Protein AF-A0A251UK32-F1 (afdb_monomer_lite)

Foldseek 3Di:
DCLVVVVLVVLVVVLVPDPDADPVSLVSNLVSCVVNVNPVVSVVSVVVVVVVVVVVPD

Structure (mmCIF, N/CA/C/O backbone):
data_AF-A0A251UK32-F1
#
_entry.id   AF-A0A251UK32-F1
#
loop_
_atom_site.group_PDB
_atom_site.id
_atom_site.type_symbol
_atom_site.label_atom_id
_atom_site.label_alt_id
_atom_site.label_comp_id
_atom_site.label_asym_id
_atom_site.label_entity_id
_atom_site.label_seq_id
_atom_site.pdbx_PDB_ins_code
_atom_site.Cartn_x
_atom_site.Cartn_y
_atom_site.Cartn_z
_atom_site.occupancy
_atom_site.B_iso_or_equiv
_atom_site.auth_seq_id
_atom_site.auth_comp_id
_atom_site.auth_asym_id
_atom_site.auth_atom_id
_atom_site.pdbx_PDB_model_num
ATOM 1 N N . MET A 1 1 ? 11.658 2.510 -0.608 1.00 59.41 1 MET A N 1
ATOM 2 C CA . MET A 1 1 ? 12.661 1.891 -1.508 1.00 59.41 1 MET A CA 1
ATOM 3 C C . MET A 1 1 ? 12.077 0.711 -2.269 1.00 59.41 1 MET A C 1
ATOM 5 O O . MET A 1 1 ? 11.960 0.832 -3.473 1.00 59.41 1 MET A O 1
ATOM 9 N N . TYR A 1 2 ? 11.625 -0.361 -1.605 1.00 63.06 2 TYR A N 1
ATOM 10 C CA . TYR A 1 2 ? 11.086 -1.552 -2.289 1.00 63.06 2 TYR A CA 1
ATOM 11 C C . TYR A 1 2 ? 9.939 -1.256 -3.262 1.00 63.06 2 TYR A C 1
ATOM 13 O O . TYR A 1 2 ? 9.968 -1.722 -4.397 1.00 63.06 2 TYR A O 1
ATOM 21 N N . ALA A 1 3 ? 8.987 -0.416 -2.849 1.00 63.72 3 ALA A N 1
ATOM 22 C CA . ALA A 1 3 ? 7.861 -0.046 -3.697 1.00 63.72 3 ALA A CA 1
ATOM 23 C C . ALA A 1 3 ? 8.297 0.769 -4.928 1.00 63.72 3 ALA A C 1
ATOM 25 O O . ALA A 1 3 ? 7.818 0.517 -6.019 1.00 63.72 3 ALA A O 1
ATOM 26 N N . LYS A 1 4 ? 9.277 1.673 -4.781 1.00 63.59 4 LYS A N 1
ATOM 27 C CA . LYS A 1 4 ? 9.819 2.494 -5.881 1.00 63.59 4 LYS A CA 1
ATOM 28 C C . LYS A 1 4 ? 10.665 1.708 -6.893 1.00 63.59 4 LYS A C 1
ATOM 30 O O . LYS A 1 4 ? 10.898 2.204 -7.985 1.00 63.59 4 LYS A O 1
ATOM 35 N N . CYS A 1 5 ? 11.135 0.513 -6.536 1.00 74.75 5 CYS A N 1
ATOM 36 C CA . CYS A 1 5 ? 11.962 -0.338 -7.397 1.00 74.75 5 CYS A CA 1
ATOM 37 C C . CYS A 1 5 ? 11.159 -1.454 -8.095 1.00 74.75 5 CYS A C 1
ATOM 39 O O . CYS A 1 5 ? 11.755 -2.416 -8.570 1.00 74.75 5 CYS A O 1
ATOM 41 N N . GLY A 1 6 ? 9.823 -1.391 -8.100 1.00 73.25 6 GLY A N 1
ATOM 42 C CA . GLY A 1 6 ? 8.966 -2.417 -8.707 1.00 73.25 6 GLY A CA 1
ATOM 43 C C . GLY A 1 6 ? 8.741 -3.669 -7.862 1.00 73.25 6 GLY A C 1
ATOM 44 O O . GLY A 1 6 ? 7.909 -4.502 -8.213 1.00 73.25 6 GLY A O 1
ATOM 45 N N . ALA A 1 7 ? 9.387 -3.791 -6.699 1.00 87.06 7 ALA A N 1
ATOM 46 C CA . ALA A 1 7 ? 9.176 -4.897 -5.764 1.00 87.06 7 ALA A CA 1
ATOM 47 C C . ALA A 1 7 ? 7.938 -4.662 -4.874 1.00 87.06 7 ALA A C 1
ATOM 49 O O . ALA A 1 7 ? 8.004 -4.772 -3.646 1.00 87.06 7 ALA A O 1
ATOM 50 N N . ILE A 1 8 ? 6.803 -4.329 -5.497 1.00 90.56 8 ILE A N 1
ATOM 51 C CA . ILE A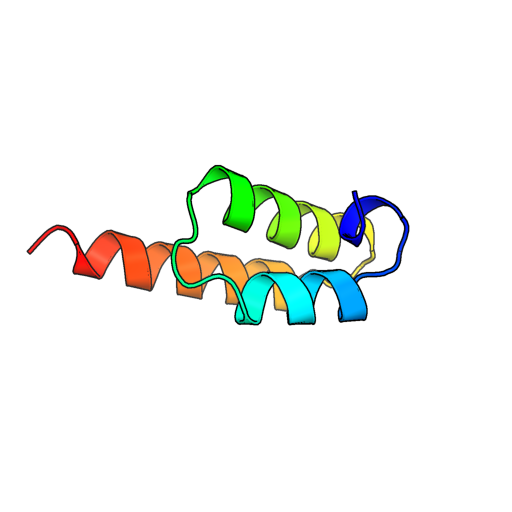 1 8 ? 5.552 -3.939 -4.829 1.00 90.56 8 ILE A CA 1
ATOM 52 C C . ILE A 1 8 ? 5.035 -5.041 -3.904 1.00 90.56 8 ILE A C 1
ATOM 54 O O . ILE A 1 8 ? 4.683 -4.766 -2.760 1.00 90.56 8 ILE A O 1
ATOM 58 N N . THR A 1 9 ? 5.075 -6.302 -4.336 1.00 89.25 9 THR A N 1
ATOM 59 C CA . THR A 1 9 ? 4.637 -7.441 -3.515 1.00 89.25 9 THR A CA 1
ATOM 60 C C . THR A 1 9 ? 5.462 -7.584 -2.236 1.00 89.25 9 THR A C 1
ATOM 62 O O . THR A 1 9 ? 4.921 -7.855 -1.166 1.00 89.25 9 THR A O 1
ATOM 65 N N . THR A 1 10 ? 6.779 -7.381 -2.318 1.00 91.25 10 THR A N 1
ATOM 66 C CA . THR A 1 10 ? 7.667 -7.424 -1.147 1.00 91.25 10 THR A CA 1
ATOM 67 C C . THR A 1 10 ? 7.435 -6.218 -0.243 1.00 91.25 10 THR A C 1
ATOM 69 O O . THR A 1 10 ? 7.374 -6.371 0.974 1.00 91.25 10 THR A O 1
ATOM 72 N N . ALA A 1 11 ? 7.250 -5.030 -0.828 1.00 92.31 11 ALA A N 1
ATOM 73 C CA . ALA A 1 11 ? 6.921 -3.821 -0.083 1.00 92.31 11 ALA A CA 1
ATOM 74 C C . ALA A 1 11 ? 5.606 -3.971 0.699 1.00 92.31 11 ALA A C 1
ATOM 76 O O . ALA A 1 11 ? 5.572 -3.630 1.878 1.00 92.31 11 ALA A O 1
ATOM 77 N N . ARG A 1 12 ? 4.573 -4.559 0.081 1.00 94.00 12 ARG A N 1
ATOM 78 C CA . ARG A 1 12 ? 3.286 -4.866 0.721 1.00 94.00 12 ARG A CA 1
ATOM 79 C C . ARG A 1 12 ? 3.455 -5.797 1.916 1.00 94.00 12 ARG A C 1
ATOM 81 O O . ARG A 1 12 ? 3.001 -5.469 3.001 1.00 94.00 12 ARG A O 1
ATOM 88 N N . LYS A 1 13 ? 4.177 -6.909 1.746 1.00 93.75 13 LYS A N 1
ATOM 89 C CA . LYS A 1 13 ? 4.434 -7.855 2.844 1.00 93.75 13 LYS A CA 1
ATOM 90 C C . LYS A 1 13 ? 5.130 -7.187 4.028 1.00 93.75 13 LYS A C 1
ATOM 92 O O . LYS A 1 13 ? 4.763 -7.432 5.168 1.00 93.75 13 LYS A O 1
ATOM 97 N N . LEU A 1 14 ? 6.130 -6.343 3.764 1.00 91.81 14 LEU A N 1
ATOM 98 C CA . LEU A 1 14 ? 6.804 -5.591 4.824 1.00 91.81 14 LEU A CA 1
ATOM 99 C C . LEU A 1 14 ? 5.849 -4.612 5.503 1.00 91.81 14 LEU A C 1
ATOM 101 O O . LEU A 1 14 ? 5.830 -4.547 6.723 1.00 91.81 14 LEU A O 1
ATOM 105 N N . PHE A 1 15 ? 5.037 -3.900 4.724 1.00 93.69 15 PHE A N 1
ATOM 106 C CA . PHE A 1 15 ? 4.025 -2.985 5.235 1.00 93.69 15 PHE A CA 1
ATOM 107 C C . PHE A 1 15 ? 3.001 -3.692 6.145 1.00 93.69 15 PHE A C 1
ATOM 109 O O . PHE A 1 15 ? 2.639 -3.162 7.196 1.00 93.69 15 PHE A O 1
ATOM 116 N N . ASP A 1 16 ? 2.560 -4.896 5.772 1.00 93.19 16 ASP A N 1
ATOM 117 C CA . ASP A 1 16 ? 1.622 -5.708 6.561 1.00 93.19 16 ASP A CA 1
ATOM 118 C C . ASP A 1 16 ? 2.206 -6.132 7.911 1.00 93.19 16 ASP A C 1
ATOM 120 O O . ASP A 1 16 ? 1.492 -6.169 8.910 1.00 93.19 16 ASP A O 1
ATOM 124 N N . LEU A 1 17 ? 3.513 -6.404 7.951 1.00 94.25 17 LEU A N 1
ATOM 125 C CA . LEU A 1 17 ? 4.237 -6.793 9.163 1.00 94.25 17 LEU A CA 1
ATOM 126 C C . LEU A 1 17 ? 4.519 -5.617 10.115 1.00 94.25 17 LEU A C 1
ATOM 128 O O . LEU A 1 17 ? 4.972 -5.839 11.238 1.00 94.25 17 LEU A O 1
ATOM 132 N N . MET A 1 18 ? 4.294 -4.369 9.692 1.00 91.81 18 MET A N 1
ATOM 133 C CA . MET A 1 18 ? 4.514 -3.200 10.545 1.00 91.81 18 MET A CA 1
ATOM 134 C C . MET A 1 18 ? 3.367 -3.052 11.547 1.00 91.81 18 MET A C 1
ATOM 136 O O . MET A 1 18 ? 2.233 -2.774 11.163 1.00 91.81 18 MET A O 1
ATOM 140 N N . ASN A 1 19 ? 3.685 -3.190 12.837 1.00 86.19 19 ASN A N 1
ATOM 141 C CA . ASN A 1 19 ? 2.730 -2.963 13.928 1.00 86.19 19 ASN A CA 1
ATOM 142 C C . ASN A 1 19 ? 2.359 -1.482 14.088 1.00 86.19 19 ASN A C 1
ATOM 144 O O . ASN A 1 19 ? 1.240 -1.176 14.484 1.00 86.19 19 ASN A O 1
ATOM 148 N N . ASP A 1 20 ? 3.286 -0.577 13.768 1.00 85.50 20 ASP A N 1
ATOM 149 C CA . ASP A 1 20 ? 3.062 0.866 13.791 1.00 85.50 20 ASP A CA 1
ATOM 150 C C . ASP A 1 20 ? 3.310 1.440 12.392 1.00 85.50 20 ASP A C 1
ATOM 152 O O . ASP A 1 20 ? 4.395 1.304 1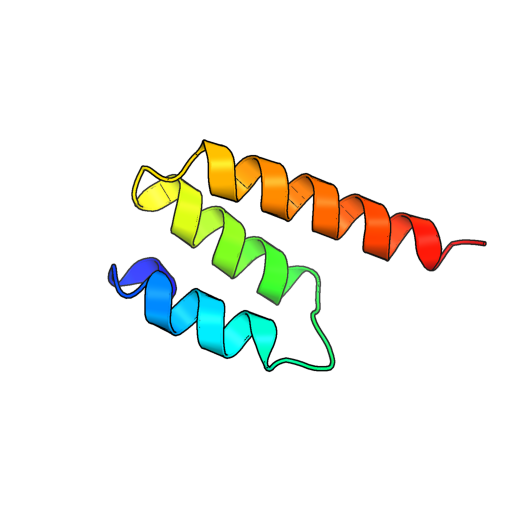1.814 1.00 85.50 20 ASP A O 1
ATOM 156 N N . ARG A 1 21 ? 2.262 2.027 11.813 1.00 90.25 21 ARG A N 1
ATOM 157 C CA . ARG A 1 21 ? 2.279 2.594 10.465 1.00 90.25 21 ARG A CA 1
ATOM 158 C C . ARG A 1 21 ? 1.955 4.074 10.538 1.00 90.25 21 ARG A C 1
ATOM 160 O O . ARG A 1 21 ? 0.797 4.468 10.640 1.00 90.25 21 ARG A O 1
ATOM 167 N N . HIS A 1 22 ? 2.989 4.893 10.405 1.00 88.94 22 HIS A N 1
ATOM 168 C CA . HIS A 1 22 ? 2.841 6.338 10.290 1.00 88.94 22 HIS A CA 1
ATOM 169 C C . HIS A 1 22 ? 2.352 6.751 8.900 1.00 88.94 22 HIS A C 1
ATOM 171 O O . HIS A 1 22 ? 2.539 6.029 7.919 1.00 88.94 22 HIS A O 1
ATOM 177 N N . VAL A 1 23 ? 1.803 7.965 8.799 1.00 90.19 23 VAL A N 1
ATOM 178 C CA . VAL A 1 23 ? 1.344 8.591 7.542 1.00 90.19 23 VAL A CA 1
ATOM 179 C C . VAL A 1 23 ? 2.389 8.486 6.424 1.00 90.19 23 VAL A C 1
ATOM 181 O O . VAL A 1 23 ? 2.061 8.203 5.276 1.00 90.19 23 VAL A O 1
ATOM 184 N N . THR A 1 24 ? 3.672 8.640 6.754 1.00 90.19 24 THR A N 1
ATOM 185 C CA . THR A 1 24 ? 4.778 8.508 5.794 1.00 90.19 24 THR A CA 1
ATOM 186 C C . THR A 1 24 ? 4.916 7.092 5.221 1.00 90.19 24 THR A C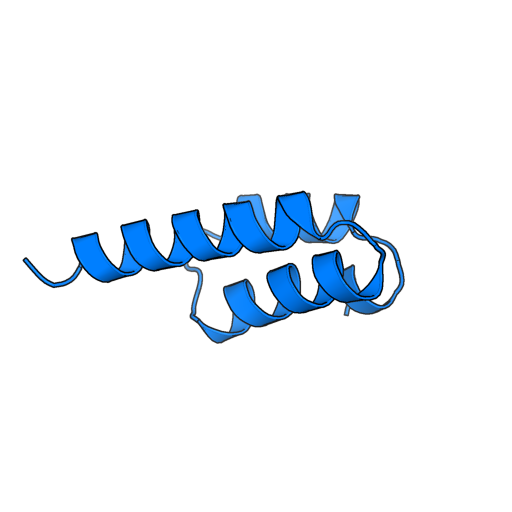 1
ATOM 188 O O . THR A 1 24 ? 5.230 6.947 4.039 1.00 90.19 24 THR A O 1
ATOM 191 N N . THR A 1 25 ? 4.644 6.052 6.013 1.00 92.06 25 THR A N 1
ATOM 192 C CA . THR A 1 25 ? 4.648 4.643 5.586 1.00 92.06 25 THR A CA 1
ATOM 193 C C . THR A 1 25 ? 3.489 4.347 4.636 1.00 92.06 25 THR A C 1
ATOM 195 O O . THR A 1 25 ? 3.701 3.723 3.595 1.00 92.06 25 THR A O 1
ATOM 198 N N . TRP A 1 26 ? 2.284 4.835 4.952 1.00 94.38 26 TRP A N 1
ATOM 199 C CA . TRP A 1 26 ? 1.111 4.755 4.070 1.00 94.38 26 TRP A CA 1
ATOM 200 C C . TRP A 1 26 ? 1.378 5.444 2.735 1.00 94.38 26 TRP A C 1
ATOM 202 O O . TRP A 1 26 ? 1.281 4.810 1.686 1.00 94.38 26 TRP A O 1
ATOM 212 N N . ASN A 1 27 ? 1.846 6.692 2.778 1.00 93.56 27 ASN A N 1
ATOM 213 C CA . ASN A 1 27 ? 2.156 7.471 1.582 1.00 93.56 27 ASN A CA 1
ATOM 214 C C . ASN A 1 27 ? 3.195 6.780 0.691 1.00 93.56 27 ASN A C 1
ATOM 216 O O . ASN A 1 27 ? 3.039 6.757 -0.525 1.00 93.56 27 ASN A O 1
ATOM 220 N N . ALA A 1 28 ? 4.232 6.173 1.275 1.00 93.00 28 ALA A N 1
ATOM 221 C CA . ALA A 1 28 ? 5.247 5.456 0.507 1.00 93.00 28 ALA A CA 1
ATOM 222 C C . ALA A 1 28 ? 4.691 4.222 -0.229 1.00 93.00 28 ALA A C 1
ATOM 224 O O . ALA A 1 28 ? 5.176 3.890 -1.313 1.00 93.00 28 ALA A O 1
ATOM 225 N N . MET A 1 29 ? 3.702 3.535 0.349 1.00 95.00 29 MET A N 1
ATOM 226 C CA . MET A 1 29 ? 3.067 2.372 -0.273 1.00 95.00 29 MET A CA 1
ATOM 227 C C . MET A 1 29 ? 2.027 2.786 -1.324 1.00 95.00 29 MET A C 1
ATOM 229 O O . MET A 1 29 ? 1.997 2.198 -2.404 1.00 95.00 29 MET A O 1
ATOM 233 N N . ILE A 1 30 ? 1.241 3.833 -1.050 1.00 94.62 30 ILE A N 1
ATOM 234 C CA . ILE A 1 30 ? 0.271 4.423 -1.989 1.00 94.62 30 ILE A CA 1
ATOM 235 C C . ILE A 1 30 ? 0.991 4.962 -3.237 1.00 94.62 30 ILE A C 1
ATOM 237 O O . ILE A 1 30 ? 0.614 4.617 -4.356 1.00 94.62 30 ILE A O 1
ATOM 241 N N . ASP A 1 31 ? 2.073 5.731 -3.058 1.00 93.69 31 ASP A N 1
ATOM 242 C CA . ASP A 1 31 ? 2.936 6.216 -4.151 1.00 93.69 31 ASP A CA 1
ATOM 243 C C . ASP A 1 31 ? 3.526 5.047 -4.953 1.00 93.69 31 ASP A C 1
ATOM 245 O O . ASP A 1 31 ? 3.529 5.041 -6.184 1.00 93.69 31 ASP A O 1
ATOM 249 N N . GLY A 1 32 ? 3.963 3.997 -4.255 1.00 93.31 32 GLY A N 1
ATOM 250 C CA . GLY A 1 32 ? 4.419 2.757 -4.870 1.00 93.31 32 GLY A CA 1
ATOM 251 C C . GLY A 1 32 ? 3.380 2.126 -5.794 1.00 93.31 32 GLY A C 1
ATOM 252 O O . GLY A 1 32 ? 3.682 1.824 -6.946 1.00 93.31 32 GLY A O 1
ATOM 253 N N . TYR A 1 33 ? 2.151 1.951 -5.312 1.00 94.75 33 TYR A N 1
ATOM 254 C CA . TYR A 1 33 ? 1.064 1.409 -6.121 1.00 94.75 33 TYR A CA 1
ATOM 255 C C . TYR A 1 33 ? 0.733 2.307 -7.323 1.00 94.75 33 TYR A C 1
ATOM 257 O O . TYR A 1 33 ? 0.670 1.811 -8.449 1.00 94.75 33 TYR A O 1
ATOM 265 N N . GLY A 1 34 ? 0.613 3.623 -7.116 1.00 93.00 34 GLY A N 1
ATOM 266 C CA . GLY A 1 34 ? 0.316 4.584 -8.183 1.00 93.00 34 GLY A CA 1
ATOM 267 C C . GLY A 1 34 ? 1.377 4.612 -9.288 1.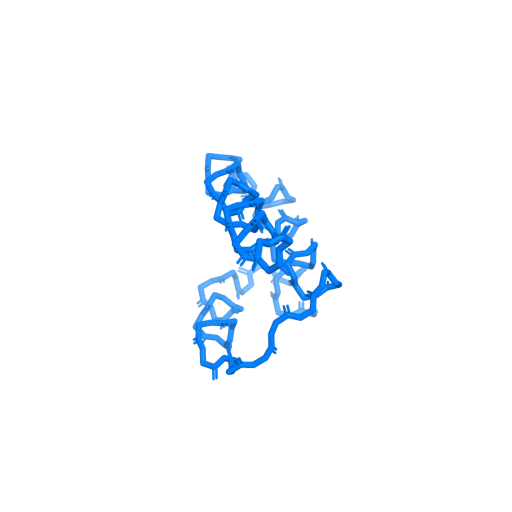00 93.00 34 GLY A C 1
ATOM 268 O O . GLY A 1 34 ? 1.045 4.547 -10.470 1.00 93.00 34 GLY A O 1
ATOM 269 N N . THR A 1 35 ? 2.660 4.622 -8.916 1.00 91.62 35 THR A N 1
ATOM 270 C CA . THR A 1 35 ? 3.788 4.658 -9.868 1.00 91.62 35 THR A CA 1
ATOM 271 C C . THR A 1 35 ? 3.954 3.377 -10.689 1.00 91.62 35 THR A C 1
ATOM 273 O O . THR A 1 35 ? 4.577 3.418 -11.747 1.00 91.62 35 THR A O 1
ATOM 276 N N . HIS A 1 36 ? 3.376 2.255 -10.248 1.00 91.56 36 HIS A N 1
ATOM 277 C CA . HIS A 1 36 ? 3.481 0.954 -10.923 1.00 91.56 36 HIS A CA 1
ATOM 278 C C . HIS A 1 36 ? 2.169 0.492 -11.576 1.00 91.56 36 HIS A C 1
ATOM 280 O O . HIS A 1 36 ? 2.063 -0.663 -11.980 1.00 91.56 36 HIS A O 1
ATOM 286 N N . GLY A 1 37 ? 1.177 1.381 -11.701 1.00 93.00 37 GLY A N 1
ATOM 287 C CA . GLY A 1 37 ? -0.082 1.095 -12.400 1.00 93.00 37 GLY A CA 1
ATOM 288 C C . GLY A 1 37 ? -1.142 0.368 -11.566 1.00 93.00 37 GLY A C 1
ATOM 289 O O . GLY A 1 37 ? -2.190 0.014 -12.097 1.00 93.00 37 GLY A O 1
ATOM 290 N N . TYR A 1 38 ? -0.922 0.198 -10.262 1.00 93.44 38 TYR A N 1
ATOM 291 C CA . TYR A 1 38 ? -1.865 -0.414 -9.317 1.00 93.44 38 TYR A CA 1
ATOM 292 C C . TYR A 1 38 ? -2.777 0.648 -8.681 1.00 93.44 38 TYR A C 1
ATOM 294 O O . TYR A 1 38 ? -2.851 0.805 -7.462 1.00 93.44 38 TYR A O 1
ATOM 302 N N . GLY A 1 39 ? -3.425 1.467 -9.514 1.00 94.31 39 GLY A N 1
ATOM 303 C CA . GLY A 1 39 ? -4.201 2.619 -9.042 1.00 94.31 39 GLY A CA 1
ATOM 304 C C . GLY A 1 39 ? -5.377 2.234 -8.138 1.00 94.31 39 GLY A C 1
ATOM 305 O O . GLY A 1 39 ? -5.680 2.939 -7.179 1.00 94.31 39 GLY A O 1
ATOM 306 N N . THR A 1 40 ? -6.014 1.090 -8.394 1.00 96.75 40 THR A N 1
ATOM 307 C CA . THR A 1 40 ? -7.122 0.595 -7.567 1.00 96.75 40 THR A CA 1
ATOM 308 C C . THR A 1 40 ? -6.651 0.216 -6.163 1.00 96.75 40 THR A C 1
ATOM 310 O O . THR A 1 40 ? -7.321 0.520 -5.181 1.00 96.75 40 THR A O 1
ATOM 313 N N . GLU A 1 41 ? -5.489 -0.416 -6.051 1.00 95.44 41 GLU A N 1
ATOM 314 C CA . GLU A 1 41 ? -4.856 -0.786 -4.789 1.00 95.44 41 GLU A CA 1
ATOM 315 C C . GLU A 1 41 ? -4.391 0.452 -4.020 1.00 95.44 41 GLU A C 1
ATOM 317 O O . GLU A 1 41 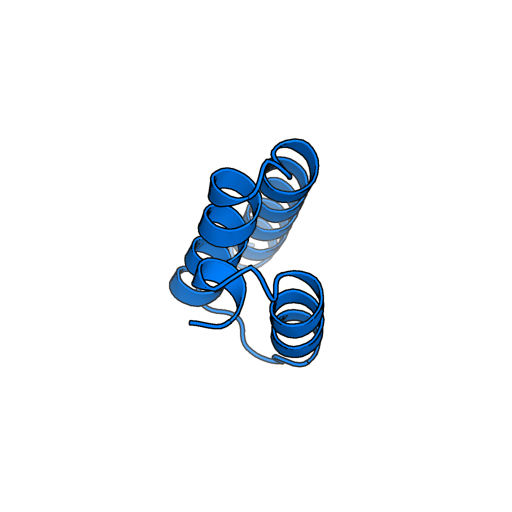? -4.528 0.494 -2.801 1.00 95.44 41 GLU A O 1
ATOM 322 N N . ALA A 1 42 ? -3.902 1.477 -4.725 1.00 96.06 42 ALA A N 1
ATOM 323 C CA . ALA A 1 42 ? -3.550 2.759 -4.121 1.00 96.06 42 ALA A CA 1
ATOM 324 C C . ALA A 1 42 ? -4.764 3.427 -3.451 1.00 96.06 42 ALA A C 1
ATOM 326 O O . ALA A 1 42 ? -4.653 3.878 -2.313 1.00 96.06 42 ALA A O 1
ATOM 327 N N . ILE A 1 43 ? -5.920 3.448 -4.128 1.00 96.50 43 ILE A N 1
ATOM 328 C CA . ILE A 1 43 ? -7.163 4.030 -3.595 1.00 96.50 43 ILE A CA 1
ATOM 329 C C . ILE A 1 43 ? -7.660 3.237 -2.387 1.00 96.50 43 ILE A C 1
ATOM 331 O O . ILE A 1 43 ? -7.883 3.823 -1.333 1.00 96.50 43 ILE A O 1
ATOM 335 N N . LYS A 1 44 ? -7.755 1.905 -2.500 1.00 96.25 44 LYS A N 1
ATOM 336 C CA . LYS A 1 44 ? -8.164 1.046 -1.374 1.00 96.25 44 LYS A CA 1
ATOM 337 C C . LYS A 1 44 ? -7.280 1.260 -0.148 1.00 96.25 44 LYS A C 1
ATOM 339 O O . LYS A 1 44 ? -7.769 1.341 0.972 1.00 96.25 44 LYS A O 1
ATOM 344 N N . LEU A 1 45 ? -5.970 1.388 -0.363 1.00 95.25 45 LEU A N 1
ATOM 345 C CA . LEU A 1 45 ? -5.031 1.605 0.728 1.00 95.25 45 LEU A CA 1
ATOM 346 C C . LEU A 1 45 ? -5.188 2.988 1.380 1.00 95.25 45 LEU A C 1
ATOM 348 O O . LEU A 1 45 ? -4.970 3.127 2.582 1.00 95.25 45 LEU A O 1
ATOM 352 N N . PHE A 1 46 ? -5.561 4.006 0.606 1.00 94.81 46 PHE A N 1
ATOM 353 C CA . PHE A 1 46 ? -5.889 5.325 1.139 1.00 94.81 46 PHE A CA 1
ATOM 354 C C . PHE A 1 46 ? -7.171 5.291 1.986 1.00 94.81 46 PHE A C 1
ATOM 356 O O . PHE A 1 46 ? -7.178 5.826 3.090 1.00 94.81 46 PHE A O 1
ATOM 363 N N . GLU A 1 47 ? -8.213 4.590 1.535 1.00 95.19 47 GLU A N 1
ATOM 364 C CA . GLU A 1 47 ? -9.451 4.401 2.309 1.00 95.19 47 GLU A CA 1
ATOM 365 C C . GLU A 1 47 ? -9.186 3.677 3.643 1.00 95.19 47 GLU A C 1
ATOM 367 O O . GLU A 1 47 ? -9.696 4.079 4.690 1.00 95.19 47 GLU A O 1
ATOM 372 N N . GLU A 1 48 ? -8.330 2.646 3.638 1.00 93.38 48 GLU A N 1
ATOM 373 C CA . GLU A 1 48 ? -7.873 1.973 4.863 1.00 93.38 48 GLU A CA 1
ATOM 374 C C . GLU A 1 48 ? -7.145 2.937 5.814 1.00 93.38 48 GLU A C 1
ATOM 376 O O . GLU A 1 48 ? -7.386 2.920 7.023 1.00 93.38 48 GLU A O 1
ATOM 381 N N . MET A 1 49 ? -6.269 3.793 5.280 1.00 93.31 49 MET A N 1
ATOM 382 C CA . MET A 1 49 ? -5.557 4.805 6.062 1.00 93.31 49 MET A CA 1
ATOM 383 C C . MET A 1 49 ? -6.529 5.787 6.728 1.00 93.31 49 MET A C 1
ATOM 385 O O . MET A 1 49 ? -6.394 6.062 7.922 1.00 93.31 49 MET A O 1
ATOM 389 N N . GLU A 1 50 ? -7.512 6.303 5.984 1.00 90.19 50 GLU A N 1
ATOM 390 C CA . GLU A 1 50 ? -8.519 7.227 6.517 1.00 90.19 50 GLU A CA 1
ATOM 391 C C . GLU A 1 50 ? -9.382 6.573 7.595 1.00 90.19 50 GLU A C 1
ATOM 393 O O . GLU A 1 50 ? -9.646 7.198 8.625 1.00 90.19 50 GLU A O 1
ATOM 398 N N . ALA A 1 51 ? -9.769 5.308 7.416 1.00 89.00 51 ALA A N 1
ATOM 399 C CA . ALA A 1 51 ? -10.520 4.564 8.421 1.00 89.00 51 ALA A CA 1
ATOM 400 C C . ALA A 1 51 ? -9.725 4.407 9.731 1.00 89.00 51 ALA A C 1
ATOM 402 O O . ALA A 1 51 ? -10.269 4.616 10.818 1.00 89.00 51 ALA A O 1
ATOM 403 N N . VAL A 1 52 ? -8.424 4.102 9.641 1.00 85.50 52 VAL A N 1
ATOM 404 C CA . VAL A 1 52 ? -7.541 3.985 10.814 1.00 85.50 52 VAL A CA 1
ATOM 405 C C . VAL A 1 52 ? -7.391 5.329 11.531 1.00 85.50 52 VAL A C 1
ATOM 407 O O . VAL A 1 52 ? -7.533 5.383 12.751 1.00 85.50 52 VAL A O 1
ATOM 410 N N . ILE A 1 53 ? -7.158 6.423 10.803 1.00 78.06 53 ILE A N 1
ATOM 411 C CA . ILE A 1 53 ? -6.986 7.758 11.404 1.00 78.06 53 ILE A CA 1
ATOM 412 C C . ILE A 1 53 ? -8.300 8.263 12.019 1.00 78.06 53 ILE A C 1
ATOM 414 O O . ILE A 1 53 ? -8.303 8.796 13.130 1.00 78.06 53 ILE A O 1
ATOM 418 N N . SER A 1 54 ? -9.431 8.023 11.353 1.00 74.50 54 SER A N 1
ATOM 419 C CA . SER A 1 54 ? -10.756 8.381 11.875 1.00 74.50 54 SER A CA 1
ATOM 420 C C . SER A 1 54 ? -11.081 7.632 13.172 1.00 74.50 54 SER A C 1
ATOM 422 O O . SER A 1 54 ? -11.710 8.197 14.063 1.00 74.50 54 SER A O 1
ATOM 424 N N . SER A 1 55 ? -10.596 6.394 13.328 1.00 61.16 55 SER A N 1
ATOM 425 C CA . SER A 1 55 ? -10.785 5.600 14.551 1.00 61.16 55 SER A CA 1
ATOM 426 C C . SER A 1 55 ? -9.961 6.071 15.759 1.00 61.16 55 SER A C 1
ATOM 428 O O . SER A 1 55 ? -10.280 5.698 16.882 1.00 61.16 55 SER A O 1
ATOM 430 N N . GLN A 1 56 ? -8.928 6.901 15.561 1.00 57.09 56 GLN A N 1
ATOM 431 C CA . GLN A 1 56 ? -8.10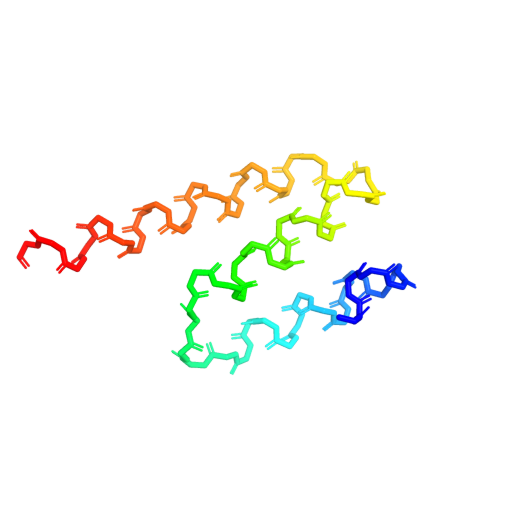6 7.456 16.649 1.00 57.09 56 GLN A CA 1
ATOM 432 C C . GLN A 1 56 ? -8.611 8.815 17.164 1.00 57.09 56 GLN A C 1
ATOM 434 O O . GLN A 1 56 ? -8.030 9.366 18.096 1.00 57.09 56 GLN A O 1
ATOM 439 N N . THR A 1 57 ? -9.679 9.360 16.569 1.00 52.00 57 THR A N 1
ATOM 440 C CA . THR A 1 57 ? -10.220 10.693 16.904 1.00 52.00 57 THR A CA 1
ATOM 441 C C . THR A 1 57 ? -11.549 10.618 17.682 1.00 52.00 57 THR A C 1
ATOM 443 O O . THR A 1 57 ? -12.278 11.606 17.746 1.00 52.00 57 THR A O 1
ATOM 446 N N . ILE A 1 58 ? -11.882 9.466 18.283 1.00 46.84 58 ILE A N 1
ATOM 447 C CA . ILE A 1 58 ? -13.071 9.271 19.139 1.00 46.84 58 ILE A CA 1
ATOM 448 C C . ILE A 1 58 ? -12.642 8.773 20.518 1.00 46.84 58 ILE A C 1
ATOM 450 O O . ILE A 1 58 ? -11.797 7.852 20.565 1.00 46.84 58 ILE A O 1
#

pLDDT: mean 86.56, std 12.54, range [46.84, 96.75]

InterPro domains:
  IPR002885 Pentatricopeptide repeat [PF01535] (2-21)
  IPR002885 Pentatricopeptide repeat [PF01535] (25-50)
  IPR002885 Pentatricopeptide repeat [PS51375] (22-52)
  IPR002885 Pentatricopeptide repeat [TIGR00756] (25-50)
  IPR011990 Tetratricopeptide-like helical domain superfamily [G3DSA:1.25.40.10] (1-56)
  IPR046960 Pentatricopeptide repeat-containing protein At4g14850-like, plant [PTHR47926] (1-50)

Secondary structure (DSSP, 8-state):
-TGGGT-HHHHHHHHHT-SS--HHHHHHHHHHHHHTT-HHHHHHHHHHHHHHHHHT--

Organism: Helianthus annuus (NCBI:txid4232)

Radius of gyration: 11.33 Å; chains: 1; bounding box: 26×18×32 Å

Sequence (58 aa):
MYAKCGAITTARKLFDLMNDRHVTTWNAMIDGYGTHGYGTEAIKLFEEMEAVISSQTI